Protein AF-A0AAE9YWZ8-F1 (afdb_monomer)

Nearest PDB structures (foldseek):
  5jpi-assembly1_D  TM=4.959E-01  e=7.204E-01  Cryptosporidium parvum
  5jpi-assembly1_C  TM=4.962E-01  e=7.693E-01  Cryptosporidium parvum
  5utu-assembly2_H  TM=3.445E-01  e=5.539E-01  Cryptosporidium parvum Iowa II
  5yy6-assembly1_A-2  TM=5.427E-01  e=6.726E+00  Arabidopsis thaliana

Secondary structure (DSSP, 8-state):
-----SEEEEE-HHHHHHSTTHHHHHHHHHHHHHHHHHHTTTTSSTTS--EEEEEEEEHHHHHHHHTS--SSEEEEEETTEEEEEEGGGTEEEEEEEEPHHHHHHHHH-GGGHHHHHHHHHHHHHHHHHHHTT----

Structure (mmCIF, N/CA/C/O backbone):
data_AF-A0AAE9YWZ8-F1
#
_entry.id   AF-A0AAE9YWZ8-F1
#
loop_
_atom_site.group_PDB
_atom_site.id
_atom_site.type_symbol
_atom_site.label_atom_id
_atom_site.label_alt_id
_atom_site.label_comp_id
_atom_site.label_asym_id
_atom_site.label_entity_id
_atom_site.label_seq_id
_atom_site.pdbx_PDB_ins_code
_atom_site.Cartn_x
_atom_site.Cartn_y
_atom_site.Cartn_z
_atom_site.occupancy
_atom_site.B_iso_or_equiv
_atom_site.auth_seq_id
_atom_site.auth_comp_id
_atom_site.auth_asym_id
_atom_site.auth_atom_id
_atom_site.pdbx_PDB_model_num
ATOM 1 N N . MET A 1 1 ? 21.992 10.403 5.924 1.00 31.98 1 MET A N 1
ATOM 2 C CA . MET A 1 1 ? 21.698 9.226 5.087 1.00 31.98 1 MET A CA 1
ATOM 3 C C . MET A 1 1 ? 20.263 8.847 5.372 1.00 31.98 1 MET A C 1
ATOM 5 O O . MET A 1 1 ? 19.986 8.414 6.479 1.00 31.98 1 MET A O 1
ATOM 9 N N . ASN A 1 2 ? 19.350 9.165 4.462 1.00 38.59 2 ASN A N 1
ATOM 10 C CA . ASN A 1 2 ? 17.942 8.798 4.575 1.00 38.59 2 ASN A CA 1
ATOM 11 C C . ASN A 1 2 ? 17.628 8.043 3.285 1.00 38.59 2 ASN A C 1
ATOM 13 O O . ASN A 1 2 ? 17.153 8.634 2.319 1.00 38.59 2 ASN A O 1
ATOM 17 N N . GLU A 1 3 ? 18.079 6.793 3.213 1.00 57.69 3 GLU A N 1
ATOM 18 C CA . GLU A 1 3 ? 17.774 5.927 2.078 1.00 57.69 3 GLU A CA 1
ATOM 19 C C . GLU A 1 3 ? 16.296 5.570 2.186 1.00 57.69 3 GLU A C 1
ATOM 21 O O . GLU A 1 3 ? 15.865 4.880 3.109 1.00 57.69 3 GLU A O 1
ATOM 26 N N . GLN A 1 4 ? 15.501 6.167 1.304 1.00 77.19 4 GLN A N 1
ATOM 27 C CA . GLN A 1 4 ? 14.078 5.902 1.229 1.00 77.19 4 GLN A CA 1
ATOM 28 C C . GLN A 1 4 ? 13.895 4.498 0.652 1.00 77.19 4 GLN A C 1
ATOM 30 O O . GLN A 1 4 ? 14.439 4.183 -0.404 1.00 77.19 4 GLN A O 1
ATOM 35 N N . LEU A 1 5 ? 13.162 3.652 1.375 1.00 91.81 5 LEU A N 1
ATOM 36 C CA . LEU A 1 5 ? 12.862 2.299 0.927 1.00 91.81 5 LEU A CA 1
ATOM 37 C C . LEU A 1 5 ? 12.044 2.333 -0.382 1.00 91.81 5 LEU A C 1
ATOM 39 O O . LEU A 1 5 ? 11.212 3.231 -0.533 1.00 91.81 5 LEU A O 1
ATOM 43 N N . PRO A 1 6 ? 12.233 1.374 -1.309 1.00 95.19 6 PRO A N 1
ATOM 44 C CA . PRO A 1 6 ? 11.530 1.378 -2.594 1.00 95.19 6 PRO A CA 1
ATOM 45 C C . PRO A 1 6 ? 10.007 1.297 -2.487 1.00 95.19 6 PRO A C 1
ATOM 47 O O . PRO A 1 6 ? 9.295 1.913 -3.279 1.00 95.19 6 PRO A O 1
ATOM 50 N N . ILE A 1 7 ? 9.491 0.542 -1.513 1.00 97.50 7 ILE A N 1
ATOM 51 C CA . ILE A 1 7 ? 8.062 0.516 -1.201 1.00 97.50 7 ILE A CA 1
ATOM 52 C C . ILE A 1 7 ? 7.818 1.490 -0.055 1.00 97.50 7 ILE A C 1
ATOM 54 O O . ILE A 1 7 ? 8.387 1.340 1.023 1.00 97.50 7 ILE A O 1
ATOM 58 N N . THR A 1 8 ? 6.936 2.459 -0.276 1.00 97.75 8 THR A N 1
ATOM 59 C CA . THR A 1 8 ? 6.545 3.449 0.730 1.00 97.75 8 THR A CA 1
ATOM 60 C C . THR A 1 8 ? 5.046 3.448 0.949 1.00 97.75 8 THR A C 1
ATOM 62 O O . THR A 1 8 ? 4.277 3.251 0.006 1.00 97.75 8 THR A O 1
ATOM 65 N N . ILE A 1 9 ? 4.612 3.683 2.183 1.00 97.38 9 ILE A N 1
ATOM 66 C CA . ILE A 1 9 ? 3.196 3.710 2.546 1.00 97.38 9 ILE A CA 1
ATOM 67 C C . ILE A 1 9 ? 2.872 5.036 3.235 1.00 97.38 9 ILE A C 1
ATOM 69 O O . ILE A 1 9 ? 3.371 5.345 4.315 1.00 97.38 9 ILE A O 1
ATOM 73 N N . GLY A 1 10 ? 1.988 5.816 2.620 1.00 95.94 10 GLY A N 1
ATOM 74 C CA . GLY A 1 10 ? 1.561 7.120 3.119 1.00 95.94 10 GLY A CA 1
ATOM 75 C C . GLY A 1 10 ? 0.082 7.120 3.498 1.00 95.94 10 GLY A C 1
ATOM 76 O O . GLY A 1 10 ? -0.752 7.179 2.594 1.00 95.94 10 GLY A O 1
ATOM 77 N N . PRO A 1 11 ? -0.280 7.071 4.792 1.00 96.62 11 PRO A N 1
ATOM 78 C CA . PRO A 1 11 ? -1.658 7.276 5.213 1.00 96.62 11 PRO A CA 1
ATOM 79 C C . PRO A 1 11 ? -2.045 8.755 5.162 1.00 96.62 11 PRO A C 1
ATOM 81 O O . PRO A 1 11 ? -1.268 9.611 5.591 1.00 96.62 11 PRO A O 1
ATOM 84 N N . SER A 1 12 ? -3.256 9.050 4.685 1.00 96.62 12 SER A N 1
ATOM 85 C CA . SER A 1 12 ? -3.795 10.410 4.663 1.00 96.62 12 SER A CA 1
ATOM 86 C C . SER A 1 12 ? -3.959 10.984 6.072 1.00 96.62 12 SER A C 1
ATOM 88 O O . SER A 1 12 ? -4.095 10.262 7.067 1.00 96.62 12 SER A O 1
ATOM 90 N N . GLU A 1 13 ? -3.964 12.313 6.172 1.00 95.12 13 GLU A N 1
ATOM 91 C CA . GLU A 1 13 ? -4.204 13.008 7.440 1.00 95.12 13 GLU A CA 1
ATOM 92 C C . GLU A 1 13 ? -5.564 12.625 8.039 1.00 95.12 13 GLU A C 1
ATOM 94 O O . GLU A 1 13 ? -5.665 12.378 9.243 1.00 95.12 13 GLU A O 1
ATOM 99 N N . ALA A 1 14 ? -6.585 12.476 7.188 1.00 94.94 14 ALA A N 1
ATOM 100 C CA . ALA A 1 14 ? -7.921 12.053 7.591 1.00 94.94 14 ALA A CA 1
ATOM 101 C C . ALA A 1 14 ? -7.929 10.653 8.228 1.00 94.94 14 ALA A C 1
ATOM 103 O O . ALA A 1 14 ? -8.639 10.431 9.213 1.00 94.94 14 ALA A O 1
ATOM 104 N N . LEU A 1 15 ? -7.129 9.713 7.714 1.00 95.19 15 LEU A N 1
ATOM 105 C CA . LEU A 1 15 ? -6.990 8.387 8.318 1.00 95.19 15 LEU A CA 1
ATOM 106 C C . LEU A 1 15 ? -6.203 8.420 9.627 1.00 95.19 15 LEU A C 1
ATOM 108 O O . LEU A 1 15 ? -6.606 7.768 10.590 1.00 95.19 15 LEU A O 1
ATOM 112 N N . ASN A 1 16 ? -5.114 9.189 9.697 1.00 94.25 16 ASN A N 1
ATOM 113 C CA . ASN A 1 16 ? -4.334 9.321 10.932 1.00 94.25 16 ASN A CA 1
ATOM 114 C C . ASN A 1 16 ? -5.167 9.923 12.074 1.00 94.25 16 ASN A C 1
ATOM 116 O O . ASN A 1 16 ? -5.018 9.507 13.223 1.00 94.25 16 ASN A O 1
ATOM 120 N N . ALA A 1 17 ? -6.074 10.854 11.763 1.00 92.81 17 ALA A N 1
ATOM 121 C CA . ALA A 1 17 ? -7.004 11.420 12.736 1.00 92.81 17 ALA A CA 1
ATOM 122 C C . ALA A 1 17 ? -8.011 10.383 13.274 1.00 92.81 17 ALA A C 1
ATOM 124 O O . ALA A 1 17 ? -8.373 10.426 14.450 1.00 92.81 17 ALA A O 1
ATOM 125 N N . GLN A 1 18 ? -8.449 9.437 12.437 1.00 91.50 18 GLN A N 1
ATOM 126 C CA . GLN A 1 18 ? -9.437 8.412 12.800 1.00 91.50 18 GLN A CA 1
ATOM 127 C C . GLN A 1 18 ? -8.822 7.170 13.458 1.00 91.50 18 GLN A C 1
ATOM 129 O O . GLN A 1 18 ? -9.476 6.505 14.263 1.00 91.50 18 GLN A O 1
ATOM 134 N N . LEU A 1 19 ? -7.566 6.849 13.139 1.00 90.81 19 LEU A N 1
ATOM 135 C CA . LEU A 1 19 ? -6.876 5.642 13.592 1.00 90.81 19 LEU A CA 1
ATOM 136 C C . LEU A 1 19 ? -5.590 5.999 14.358 1.00 90.81 19 LEU A C 1
ATOM 138 O O . LEU A 1 19 ? -4.493 5.973 13.792 1.00 90.81 19 LEU A O 1
ATOM 142 N N . PRO A 1 20 ? -5.683 6.287 15.672 1.00 88.25 20 PRO A N 1
ATOM 143 C CA . PRO A 1 20 ? -4.509 6.561 16.492 1.00 88.25 20 PRO A CA 1
ATOM 144 C C . PRO A 1 20 ? -3.499 5.407 16.442 1.00 88.25 20 PRO A C 1
ATOM 146 O O . PRO A 1 20 ? -3.840 4.255 16.715 1.00 88.25 20 PRO A O 1
ATOM 149 N N . GLY A 1 21 ? -2.244 5.719 16.111 1.00 89.62 21 GLY A N 1
ATOM 150 C CA . GLY A 1 21 ? -1.174 4.724 15.963 1.00 89.62 21 GLY A CA 1
ATOM 151 C C . GLY A 1 21 ? -1.070 4.091 14.570 1.00 89.62 21 GLY A C 1
ATOM 152 O O . GLY A 1 21 ? -0.235 3.199 14.376 1.00 89.62 21 GLY A O 1
ATOM 153 N N . LEU A 1 22 ? -1.857 4.557 13.591 1.00 93.69 22 LEU A N 1
ATOM 154 C CA . LEU A 1 22 ? -1.766 4.106 12.201 1.00 93.69 22 LEU A CA 1
ATOM 155 C C . LEU A 1 22 ? -0.358 4.297 11.636 1.00 93.69 22 LEU A C 1
ATOM 157 O O . LEU A 1 22 ? 0.197 3.341 11.111 1.00 93.69 22 LEU A O 1
ATOM 161 N N . THR A 1 23 ? 0.265 5.462 11.824 1.00 93.81 23 THR A N 1
ATOM 162 C CA . THR A 1 23 ? 1.634 5.728 11.346 1.00 93.81 23 THR A CA 1
ATOM 163 C C . THR A 1 23 ? 2.638 4.689 11.850 1.00 93.81 23 THR A C 1
ATOM 165 O O . THR A 1 23 ? 3.401 4.128 11.074 1.00 93.81 23 THR A O 1
ATOM 168 N N . ALA A 1 24 ? 2.604 4.355 13.144 1.00 93.69 24 ALA A N 1
ATOM 169 C CA . ALA A 1 24 ? 3.502 3.348 13.709 1.00 93.69 24 ALA A CA 1
ATOM 170 C C . ALA A 1 24 ? 3.231 1.941 13.147 1.00 93.69 24 ALA A C 1
ATOM 172 O O . ALA A 1 24 ? 4.158 1.148 12.985 1.00 93.69 24 ALA A O 1
ATOM 173 N N . THR A 1 25 ? 1.967 1.628 12.857 1.00 93.94 25 THR A N 1
ATOM 174 C CA . THR A 1 25 ? 1.571 0.370 12.210 1.00 93.94 25 THR A CA 1
ATOM 175 C C . THR A 1 25 ? 2.080 0.318 10.774 1.00 93.94 25 THR A C 1
ATOM 177 O O . THR A 1 25 ? 2.700 -0.664 10.380 1.00 93.94 25 THR A O 1
ATOM 180 N N . VAL A 1 26 ? 1.875 1.396 10.023 1.00 95.38 26 VAL A N 1
ATOM 181 C CA . VAL A 1 26 ? 2.287 1.534 8.630 1.00 95.38 26 VAL A CA 1
ATOM 182 C C . VAL A 1 26 ? 3.805 1.462 8.488 1.00 95.38 26 VAL A C 1
ATOM 184 O O . VAL A 1 26 ? 4.273 0.668 7.687 1.00 95.38 26 VAL A O 1
ATOM 187 N N . ASN A 1 27 ? 4.579 2.164 9.319 1.00 95.38 27 ASN A N 1
ATOM 188 C CA . ASN A 1 27 ? 6.046 2.112 9.262 1.00 95.38 27 ASN A CA 1
ATOM 189 C C . ASN A 1 27 ? 6.586 0.687 9.479 1.00 95.38 27 ASN A C 1
ATOM 191 O O . ASN A 1 27 ? 7.549 0.268 8.843 1.00 95.38 27 ASN A O 1
ATOM 195 N N . LYS A 1 28 ? 5.954 -0.089 10.373 1.00 95.56 28 LYS A N 1
ATOM 196 C CA . LYS A 1 28 ? 6.314 -1.501 10.578 1.00 95.56 28 LYS A CA 1
ATOM 197 C C . LYS A 1 28 ? 5.962 -2.357 9.364 1.00 95.56 28 LYS A C 1
ATOM 199 O O . LYS A 1 28 ? 6.745 -3.231 9.005 1.00 95.56 28 LYS A O 1
ATOM 204 N N . LEU A 1 29 ? 4.795 -2.128 8.761 1.00 96.25 29 LEU A N 1
ATOM 205 C CA . LEU A 1 29 ? 4.376 -2.835 7.551 1.00 96.25 29 LEU A CA 1
ATOM 206 C C . LEU A 1 29 ? 5.281 -2.496 6.368 1.00 96.25 29 LEU A C 1
ATOM 208 O O . LEU A 1 29 ? 5.677 -3.402 5.652 1.00 96.25 29 LEU A O 1
ATOM 212 N N . GLU A 1 30 ? 5.665 -1.234 6.206 1.00 96.88 30 GLU A N 1
ATOM 213 C CA . GLU A 1 30 ? 6.592 -0.786 5.168 1.00 96.88 30 GLU A CA 1
ATOM 214 C C . GLU A 1 30 ? 7.915 -1.554 5.252 1.00 96.88 30 GLU A C 1
ATOM 216 O O . GLU A 1 30 ? 8.336 -2.167 4.272 1.00 96.88 30 GLU A O 1
ATOM 221 N N . ALA A 1 31 ? 8.523 -1.621 6.440 1.00 96.31 31 ALA A N 1
ATOM 222 C CA . ALA A 1 31 ? 9.749 -2.388 6.649 1.00 96.31 31 ALA A CA 1
ATOM 223 C C . ALA A 1 31 ? 9.569 -3.888 6.334 1.00 96.31 31 ALA A C 1
ATOM 225 O O . ALA A 1 31 ? 10.434 -4.497 5.707 1.00 96.31 31 ALA A O 1
ATO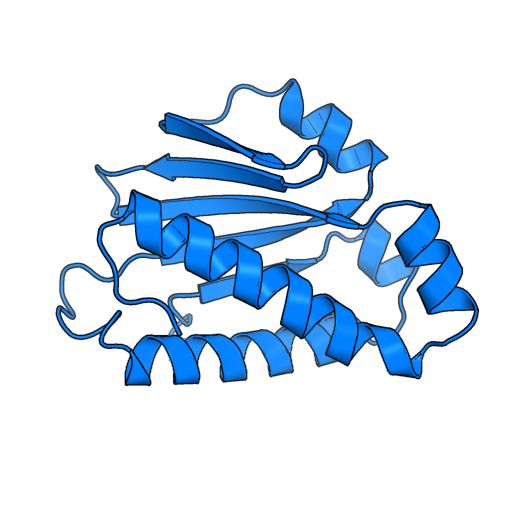M 226 N N . GLN A 1 32 ? 8.441 -4.486 6.738 1.00 96.81 32 GLN A N 1
ATOM 227 C CA . GLN A 1 32 ? 8.141 -5.896 6.460 1.00 96.81 32 GLN A CA 1
ATOM 228 C C . GLN A 1 32 ? 7.980 -6.172 4.963 1.00 96.81 32 GLN A C 1
ATOM 230 O O . GLN A 1 32 ? 8.546 -7.139 4.462 1.00 96.81 32 GLN A O 1
ATOM 235 N N . LEU A 1 33 ? 7.236 -5.326 4.252 1.00 97.56 33 LEU A N 1
ATOM 236 C CA . LEU A 1 33 ? 6.950 -5.509 2.830 1.00 97.56 33 LEU A CA 1
ATOM 237 C C . LEU A 1 33 ? 8.205 -5.289 1.981 1.00 97.56 33 LEU A C 1
ATOM 239 O O . LEU A 1 33 ? 8.444 -6.064 1.062 1.00 97.56 33 LEU A O 1
ATOM 243 N N . ASN A 1 34 ? 9.057 -4.317 2.326 1.00 97.50 34 ASN A N 1
ATOM 244 C CA . ASN A 1 34 ? 10.357 -4.158 1.663 1.00 97.50 34 ASN A CA 1
ATOM 245 C C . ASN A 1 34 ? 11.275 -5.361 1.904 1.00 97.50 34 ASN A C 1
ATOM 247 O O . ASN A 1 34 ? 11.966 -5.792 0.986 1.00 97.50 34 ASN A O 1
ATOM 251 N N . PHE A 1 35 ? 11.274 -5.940 3.110 1.00 96.62 35 PHE A N 1
ATOM 252 C CA . PHE A 1 35 ? 12.028 -7.169 3.360 1.00 96.62 35 PHE A CA 1
ATOM 253 C C . PHE A 1 35 ? 11.513 -8.330 2.498 1.00 96.62 35 PHE A C 1
ATOM 255 O O . PHE A 1 35 ? 12.308 -9.048 1.901 1.00 96.62 35 PHE A O 1
ATOM 262 N N . GLN A 1 36 ? 10.192 -8.488 2.381 1.00 97.19 36 GLN A N 1
ATOM 263 C CA . GLN A 1 36 ? 9.601 -9.525 1.533 1.00 97.19 36 GLN A CA 1
ATOM 264 C C . GLN A 1 36 ? 9.925 -9.313 0.046 1.00 97.19 36 GLN A C 1
ATOM 266 O O . GLN A 1 36 ? 10.379 -10.248 -0.612 1.00 97.19 36 GLN A O 1
ATOM 271 N N . ALA A 1 37 ? 9.789 -8.086 -0.459 1.00 96.75 37 ALA A N 1
ATOM 272 C CA . ALA A 1 37 ? 10.136 -7.728 -1.833 1.00 96.75 37 ALA A CA 1
ATOM 273 C C . ALA A 1 37 ? 11.623 -7.974 -2.136 1.00 96.75 37 ALA A C 1
ATOM 275 O O . ALA A 1 37 ? 11.958 -8.555 -3.170 1.00 96.75 37 ALA A O 1
ATOM 276 N N . LEU A 1 38 ? 12.515 -7.627 -1.200 1.00 95.50 38 LEU A N 1
ATOM 277 C CA . LEU A 1 38 ? 13.938 -7.957 -1.288 1.00 95.50 38 LEU A CA 1
ATOM 278 C C . LEU A 1 38 ? 14.144 -9.474 -1.410 1.00 95.50 38 LEU A C 1
ATOM 280 O O . LEU A 1 38 ? 14.853 -9.921 -2.309 1.00 95.50 38 LEU A O 1
ATOM 284 N N . THR A 1 39 ? 13.501 -10.280 -0.555 1.00 95.94 39 THR A N 1
ATOM 285 C CA . THR A 1 39 ? 13.612 -11.751 -0.626 1.00 95.94 39 THR A CA 1
ATOM 286 C C . THR A 1 39 ? 12.998 -12.353 -1.891 1.00 95.94 39 THR A C 1
ATOM 288 O O . THR A 1 39 ? 13.415 -13.429 -2.311 1.00 95.94 39 THR A O 1
ATOM 291 N N . ALA A 1 40 ? 12.050 -11.655 -2.515 1.00 95.62 40 ALA A N 1
ATOM 292 C CA . ALA A 1 40 ? 11.431 -12.025 -3.785 1.00 95.62 40 ALA A CA 1
ATOM 293 C C . ALA A 1 40 ? 12.246 -11.580 -5.013 1.00 95.62 40 ALA A C 1
ATOM 295 O O . ALA A 1 40 ? 11.855 -11.858 -6.146 1.00 95.62 40 ALA A O 1
ATOM 296 N N . GLY A 1 41 ? 13.370 -10.885 -4.803 1.00 95.00 41 GLY A N 1
ATOM 297 C CA . GLY A 1 41 ? 14.263 -10.433 -5.867 1.00 95.00 41 GLY A CA 1
ATOM 298 C C . GLY A 1 41 ? 13.842 -9.132 -6.551 1.00 95.00 41 GLY A C 1
ATOM 299 O O . GLY A 1 41 ? 14.419 -8.792 -7.579 1.00 95.00 41 GLY A O 1
ATOM 300 N N . TRP A 1 42 ? 12.892 -8.369 -5.992 1.00 95.50 42 TRP A N 1
ATOM 301 C CA . TRP A 1 42 ? 12.431 -7.104 -6.595 1.00 95.50 42 TRP A CA 1
ATOM 302 C C . TRP A 1 42 ? 13.537 -6.055 -6.719 1.00 95.50 42 TRP A C 1
ATOM 304 O O . TRP A 1 42 ? 13.429 -5.139 -7.528 1.00 95.50 42 TRP A O 1
ATOM 314 N N . TYR A 1 43 ? 14.584 -6.174 -5.901 1.00 94.38 43 TYR A N 1
ATOM 315 C CA . TYR A 1 43 ? 15.708 -5.238 -5.849 1.00 94.38 43 TYR A CA 1
ATOM 316 C C . TYR A 1 43 ? 16.990 -5.839 -6.440 1.00 94.38 43 TYR A C 1
ATOM 318 O O . TYR A 1 43 ? 18.078 -5.377 -6.126 1.00 94.38 43 TYR A O 1
ATOM 326 N N . GLY A 1 44 ? 16.875 -6.900 -7.250 1.00 87.44 44 GLY A N 1
ATOM 327 C CA . GLY A 1 44 ? 18.032 -7.571 -7.854 1.00 87.44 44 GLY A CA 1
ATOM 328 C C . GLY A 1 44 ? 18.759 -6.733 -8.912 1.00 87.44 44 GLY A C 1
ATOM 329 O O . GLY A 1 44 ? 19.957 -6.917 -9.103 1.00 87.44 44 GLY A O 1
ATOM 330 N N . ASP A 1 45 ? 18.047 -5.813 -9.568 1.00 89.06 45 ASP A N 1
ATOM 331 C CA . ASP A 1 45 ? 18.614 -4.804 -10.465 1.00 89.06 45 ASP A CA 1
ATOM 332 C C . ASP A 1 45 ? 18.628 -3.446 -9.749 1.00 89.06 45 ASP A C 1
ATOM 334 O O . ASP A 1 45 ? 17.626 -2.726 -9.725 1.00 89.06 45 ASP A O 1
ATOM 338 N N . GLU A 1 46 ? 19.756 -3.126 -9.111 1.00 83.12 46 GLU A N 1
ATOM 339 C CA . GLU A 1 46 ? 19.917 -1.921 -8.287 1.00 83.12 46 GLU A CA 1
ATOM 340 C C . GLU A 1 46 ? 19.760 -0.616 -9.089 1.00 83.12 46 GLU A C 1
ATOM 342 O O . GLU A 1 46 ? 19.398 0.414 -8.516 1.00 83.12 46 GLU A O 1
ATOM 347 N N . GLU A 1 47 ? 19.972 -0.648 -10.410 1.00 84.56 47 GLU A N 1
ATOM 348 C CA . GLU A 1 47 ? 19.842 0.523 -11.287 1.00 84.56 47 GLU A CA 1
ATOM 349 C C . GLU A 1 47 ? 18.396 0.753 -11.759 1.00 84.56 47 GLU A C 1
ATOM 351 O O . GLU A 1 47 ? 18.067 1.845 -12.227 1.00 84.56 47 GLU A O 1
ATOM 356 N N . ASN A 1 48 ? 17.515 -0.243 -11.603 1.00 88.06 48 ASN A N 1
ATOM 357 C CA . ASN A 1 48 ? 16.150 -0.222 -12.135 1.00 88.06 48 ASN A CA 1
ATOM 358 C C . ASN A 1 48 ? 15.089 -0.702 -11.124 1.00 88.06 48 ASN A C 1
ATOM 360 O O . ASN A 1 48 ? 14.119 -1.394 -11.459 1.00 88.06 48 ASN A O 1
ATOM 364 N N . ILE A 1 49 ? 15.260 -0.319 -9.859 1.00 94.12 49 ILE A N 1
ATOM 365 C CA . ILE A 1 49 ? 14.326 -0.669 -8.787 1.00 94.12 49 ILE A CA 1
ATOM 366 C C . ILE A 1 49 ? 12.974 0.034 -8.982 1.00 94.12 49 ILE A C 1
ATOM 368 O O . ILE A 1 49 ? 12.901 1.263 -9.065 1.00 94.12 49 ILE A O 1
ATOM 372 N N . LEU A 1 50 ? 11.886 -0.743 -8.936 1.00 95.31 50 LEU A N 1
ATOM 373 C CA . LEU A 1 50 ? 10.519 -0.220 -8.934 1.00 95.31 50 LEU A CA 1
ATOM 374 C C . LEU A 1 50 ? 10.194 0.537 -7.645 1.00 95.31 50 LEU A C 1
ATOM 376 O O . LEU A 1 50 ? 10.062 -0.045 -6.568 1.00 95.31 50 LEU A O 1
ATOM 380 N N . GLN A 1 51 ? 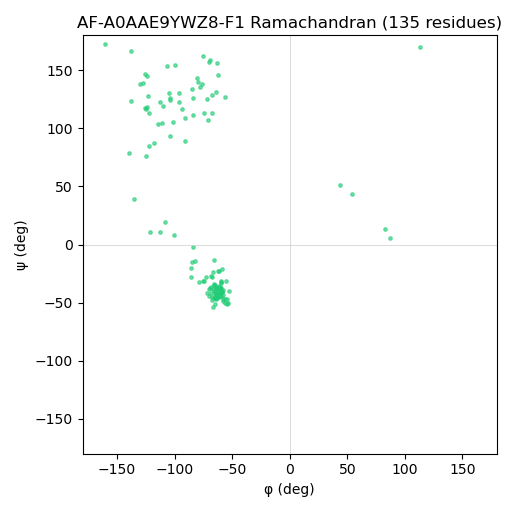9.998 1.845 -7.781 1.00 96.31 51 GLN A N 1
ATOM 381 C CA . GLN A 1 51 ? 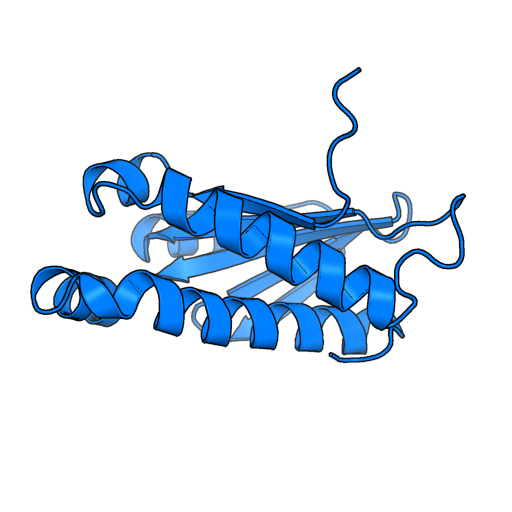9.573 2.720 -6.695 1.00 96.31 51 GLN A CA 1
ATOM 382 C C . GLN A 1 51 ? 8.050 2.669 -6.567 1.00 96.31 51 GLN A C 1
ATOM 384 O O . GLN A 1 51 ? 7.326 3.170 -7.426 1.00 96.31 51 GLN A O 1
ATOM 389 N N . THR A 1 52 ? 7.548 2.085 -5.484 1.00 97.31 52 THR A N 1
ATOM 390 C CA . THR A 1 52 ? 6.110 1.899 -5.257 1.00 97.31 52 THR A CA 1
ATOM 391 C C . THR A 1 52 ? 5.638 2.758 -4.093 1.00 97.31 52 THR A C 1
ATOM 393 O O . THR A 1 52 ? 6.113 2.630 -2.966 1.00 97.31 52 THR A O 1
ATOM 396 N N . ARG A 1 53 ? 4.656 3.622 -4.336 1.00 97.19 53 ARG A N 1
ATOM 397 C CA . ARG A 1 53 ? 3.988 4.419 -3.306 1.00 97.19 53 ARG A CA 1
ATOM 398 C C . ARG A 1 53 ? 2.562 3.930 -3.113 1.00 97.19 53 ARG A C 1
ATOM 400 O O . ARG A 1 53 ? 1.754 4.012 -4.031 1.00 97.19 53 ARG A O 1
ATOM 407 N N . LEU A 1 54 ? 2.252 3.486 -1.902 1.00 98.00 54 LEU A N 1
ATOM 408 C CA . LEU A 1 54 ? 0.922 3.076 -1.464 1.00 98.00 54 LEU A CA 1
ATOM 409 C C . LEU A 1 54 ? 0.297 4.206 -0.634 1.00 98.00 54 LEU A C 1
ATOM 411 O O . LEU A 1 54 ? 0.674 4.436 0.515 1.00 98.00 54 LEU A O 1
ATOM 415 N N . SER A 1 55 ? -0.654 4.936 -1.203 1.00 97.12 55 SER A N 1
ATOM 416 C CA . SER A 1 55 ? -1.405 5.986 -0.515 1.00 97.12 55 SER A CA 1
ATOM 417 C C . SER A 1 55 ? -2.665 5.401 0.111 1.00 97.12 55 SER A C 1
ATOM 419 O O . SER A 1 55 ? -3.600 5.045 -0.604 1.00 97.12 55 SER A O 1
ATOM 421 N N . LEU A 1 56 ? -2.699 5.309 1.442 1.00 98.00 56 LEU A N 1
ATOM 422 C CA . LEU A 1 56 ? -3.905 4.901 2.162 1.00 98.00 56 LEU A CA 1
ATOM 423 C C . LEU A 1 56 ? -4.798 6.123 2.357 1.00 98.00 56 LEU A C 1
ATOM 425 O O . LEU A 1 56 ? -4.347 7.127 2.910 1.00 98.00 56 LEU A O 1
ATOM 429 N N . VAL A 1 57 ? -6.055 6.034 1.939 1.00 97.56 57 VAL A N 1
ATOM 430 C CA . VAL A 1 57 ? -7.005 7.155 1.983 1.00 97.56 57 VAL A CA 1
ATOM 431 C C . VAL A 1 57 ? -8.385 6.705 2.461 1.00 97.56 57 VAL A C 1
ATOM 433 O O . VAL A 1 57 ? -8.674 5.512 2.533 1.00 97.56 57 VAL A O 1
ATOM 436 N N . THR A 1 58 ? -9.255 7.646 2.803 1.00 96.88 58 THR A N 1
ATOM 437 C CA . THR A 1 58 ? -10.680 7.365 3.053 1.00 96.88 58 THR A CA 1
ATOM 438 C C . THR A 1 58 ? -11.452 7.136 1.746 1.00 96.88 58 THR A C 1
ATOM 440 O O . THR A 1 58 ? -11.020 7.568 0.676 1.00 96.88 58 THR A O 1
ATOM 443 N N . SER A 1 59 ? -12.639 6.522 1.823 1.00 95.44 59 SER A N 1
ATOM 444 C CA . SER A 1 59 ? -13.549 6.340 0.674 1.00 95.44 59 SER A CA 1
ATOM 445 C C . SER A 1 59 ? -13.863 7.656 -0.062 1.00 95.44 59 SER A C 1
ATOM 447 O O . SER A 1 59 ? -13.921 7.704 -1.295 1.00 95.44 59 SER A O 1
ATOM 449 N N . GLY A 1 60 ? -14.049 8.746 0.694 1.00 93.75 60 GLY A N 1
ATOM 450 C CA . GLY A 1 60 ? -14.337 10.072 0.141 1.00 93.75 60 GLY A CA 1
ATOM 451 C C . GLY A 1 60 ? -13.155 10.657 -0.633 1.00 93.75 60 GLY A C 1
ATOM 452 O O . GLY A 1 60 ? -13.323 11.135 -1.754 1.00 93.75 60 GLY A O 1
ATOM 453 N N . GLU A 1 61 ? -11.947 10.560 -0.070 1.00 95.50 61 GLU A N 1
ATOM 454 C CA . GLU A 1 61 ? -10.709 10.969 -0.746 1.00 95.50 61 GLU A CA 1
ATOM 455 C C . GLU A 1 61 ? -10.463 10.138 -2.010 1.00 95.50 61 GLU A C 1
ATOM 457 O O . GLU A 1 61 ? -10.149 10.695 -3.060 1.00 95.50 61 GLU A O 1
ATOM 462 N N . PHE A 1 62 ? -10.672 8.822 -1.941 1.00 96.12 62 PHE A N 1
ATOM 463 C CA . PHE A 1 62 ? -10.520 7.928 -3.087 1.00 96.12 62 PHE A CA 1
ATOM 464 C C . PHE A 1 62 ? -11.424 8.331 -4.255 1.00 96.12 62 PHE A C 1
ATOM 466 O O . PHE A 1 62 ? -10.951 8.484 -5.380 1.00 96.12 62 PHE A O 1
ATOM 473 N N . SER A 1 63 ? -12.701 8.602 -3.974 1.00 94.06 63 SER A N 1
ATOM 474 C CA . SER A 1 63 ? -13.671 9.054 -4.980 1.00 94.06 63 SER A CA 1
ATOM 475 C C . SER A 1 63 ? -13.235 10.364 -5.648 1.00 94.06 63 SER A C 1
ATOM 477 O O . SER A 1 63 ? -13.370 10.527 -6.861 1.00 94.06 63 SER A O 1
ATOM 479 N N . ALA A 1 64 ? -12.666 11.295 -4.875 1.00 92.31 64 ALA A N 1
ATOM 480 C CA . ALA A 1 64 ? -12.130 12.545 -5.406 1.00 92.31 64 ALA A CA 1
ATOM 481 C C . ALA A 1 64 ? -10.870 12.325 -6.262 1.00 92.31 64 ALA A C 1
ATOM 483 O O . ALA A 1 64 ? -10.692 12.994 -7.280 1.00 92.31 64 ALA A O 1
ATOM 484 N N . MET A 1 65 ? -9.997 11.390 -5.879 1.00 91.31 65 MET A N 1
ATOM 485 C CA . MET A 1 65 ? -8.774 11.070 -6.624 1.00 91.31 65 MET A CA 1
ATOM 486 C C . MET A 1 65 ? -9.050 10.276 -7.906 1.00 91.31 65 MET A C 1
ATOM 488 O O . MET A 1 65 ? -8.344 10.469 -8.892 1.00 91.31 65 MET A O 1
ATOM 492 N N . GLN A 1 66 ? -10.093 9.443 -7.941 1.00 89.19 66 GLN A N 1
ATOM 493 C CA . GLN A 1 66 ? -10.516 8.723 -9.149 1.00 89.19 66 GLN A CA 1
ATOM 494 C C . GLN A 1 66 ? -10.900 9.658 -10.304 1.00 89.19 66 GLN A C 1
ATOM 496 O O . GLN A 1 66 ? -10.737 9.291 -11.470 1.00 89.19 66 GLN A O 1
ATO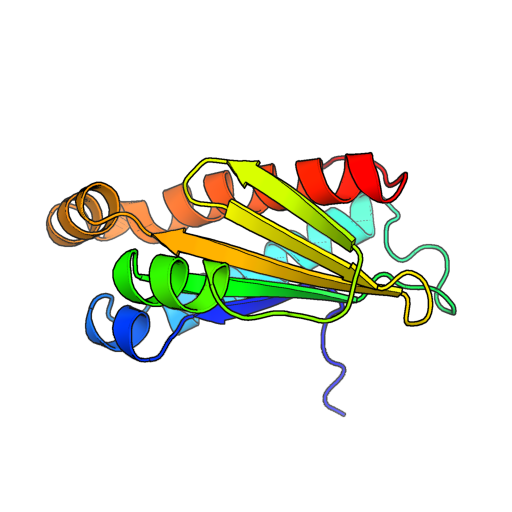M 501 N N . GLN A 1 67 ? -11.421 10.844 -9.980 1.00 86.50 67 GLN A N 1
ATOM 502 C CA . GLN A 1 67 ? -11.827 11.864 -10.952 1.00 86.50 67 GLN A CA 1
ATOM 503 C C . GLN A 1 67 ? -10.649 12.721 -11.433 1.00 86.50 67 GLN A C 1
ATOM 505 O O . GLN A 1 67 ? -10.765 13.439 -12.427 1.00 86.50 67 GLN A O 1
ATOM 510 N N . GLN A 1 68 ? -9.510 12.665 -10.741 1.00 86.25 68 GLN A N 1
ATOM 511 C CA . GLN A 1 68 ? -8.323 13.423 -11.107 1.00 86.25 68 GLN A CA 1
ATOM 512 C C . GLN A 1 68 ? -7.513 12.664 -12.149 1.00 86.25 68 GLN A C 1
ATOM 514 O O . GLN A 1 68 ? -7.213 11.480 -12.005 1.00 86.25 68 GLN A O 1
ATOM 519 N N . LYS A 1 69 ? -7.089 13.376 -13.193 1.00 80.12 69 LYS A N 1
ATOM 520 C CA . LYS A 1 69 ? -6.152 12.821 -14.163 1.00 80.12 69 LYS A CA 1
ATOM 521 C C . LYS A 1 69 ? -4.760 12.769 -13.538 1.00 80.12 69 LYS A C 1
ATOM 523 O O . LYS A 1 69 ? -4.156 13.807 -13.276 1.00 80.12 69 LYS A O 1
ATOM 528 N N . GLN A 1 70 ? -4.254 11.564 -13.322 1.00 83.81 70 GLN A N 1
ATOM 529 C CA . GLN A 1 70 ? -2.874 1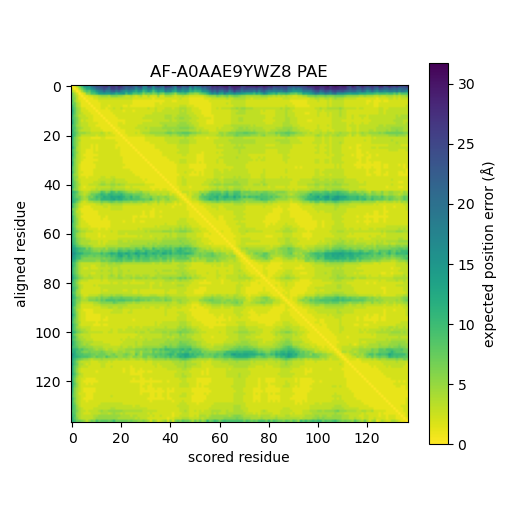1.323 -12.912 1.00 83.81 70 GLN A CA 1
ATOM 530 C C . GLN A 1 70 ? -2.048 10.909 -14.138 1.00 83.81 70 GLN A C 1
ATOM 532 O O . GLN A 1 70 ? -2.589 10.418 -15.127 1.00 83.81 70 GLN A O 1
ATOM 537 N N . ALA A 1 71 ? -0.738 11.152 -14.100 1.00 86.06 71 ALA A N 1
ATOM 538 C CA . ALA A 1 71 ? 0.169 10.670 -15.139 1.00 86.06 71 ALA A CA 1
ATOM 539 C C . ALA A 1 71 ? 0.519 9.192 -14.911 1.00 86.06 71 ALA A C 1
ATOM 541 O O . ALA A 1 71 ? 0.733 8.789 -13.763 1.00 86.06 71 ALA A O 1
ATOM 542 N N . GLY A 1 72 ? 0.639 8.441 -16.005 1.00 91.25 72 GLY A N 1
ATOM 543 C CA . GLY A 1 72 ? 0.857 6.996 -16.012 1.00 91.25 72 GLY A CA 1
ATOM 544 C C . GLY A 1 72 ? -0.333 6.229 -16.584 1.00 91.25 72 GLY A C 1
ATOM 545 O O . GLY A 1 72 ? -1.400 6.798 -16.826 1.00 91.25 72 GLY A O 1
ATOM 546 N N . GLU A 1 73 ? -0.131 4.938 -16.806 1.00 94.69 73 GLU A N 1
ATOM 547 C CA . GLU A 1 73 ? -1.184 4.001 -17.180 1.00 94.69 73 GLU A CA 1
ATOM 548 C C . GLU A 1 73 ? -2.010 3.620 -15.950 1.00 94.69 73 GLU A C 1
ATOM 550 O O . GLU A 1 73 ? -1.463 3.393 -14.872 1.00 94.69 73 GLU A O 1
ATOM 555 N N . ARG A 1 74 ? -3.336 3.613 -16.100 1.00 94.75 74 ARG A N 1
ATOM 556 C CA . ARG A 1 74 ? -4.285 3.402 -15.006 1.00 94.75 74 ARG A CA 1
ATOM 557 C C . ARG A 1 74 ? -4.717 1.939 -14.947 1.00 94.75 74 ARG A C 1
ATOM 559 O O . ARG A 1 74 ? -5.206 1.419 -15.944 1.00 94.75 74 ARG A O 1
ATOM 566 N N . TYR A 1 75 ? -4.654 1.359 -13.753 1.00 95.56 75 TYR A N 1
ATOM 567 C CA . TYR A 1 75 ? -5.124 0.010 -13.450 1.00 95.56 75 TYR A CA 1
ATOM 568 C C . TYR A 1 75 ? -6.141 0.047 -12.308 1.00 95.56 75 TYR A C 1
ATOM 570 O O . TYR A 1 75 ? -5.828 0.458 -11.189 1.00 95.56 75 TYR A O 1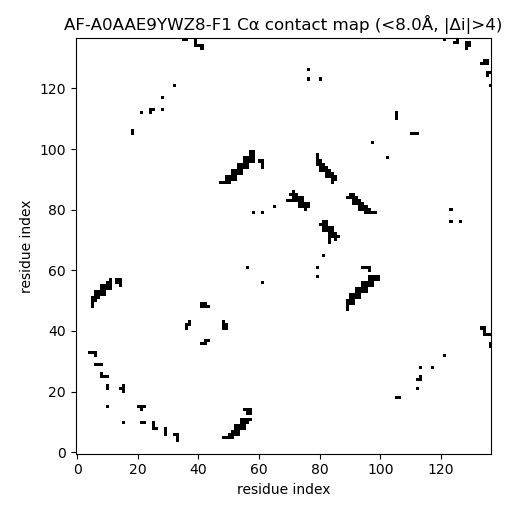
ATOM 578 N N . ASP A 1 76 ? -7.366 -0.388 -12.589 1.00 95.00 76 ASP A N 1
ATOM 579 C CA . ASP A 1 76 ? -8.446 -0.515 -11.610 1.00 95.00 76 ASP A CA 1
ATOM 580 C C . ASP A 1 76 ? -8.420 -1.934 -11.010 1.00 95.00 76 ASP A C 1
ATOM 582 O O . ASP A 1 76 ? -9.034 -2.865 -11.528 1.00 95.00 76 ASP A O 1
ATOM 586 N N . PHE A 1 77 ? -7.659 -2.112 -9.926 1.00 95.19 77 PHE A N 1
ATOM 587 C CA . PHE A 1 77 ? -7.460 -3.417 -9.281 1.00 95.19 77 PHE A CA 1
ATOM 588 C C . PHE A 1 77 ? -8.670 -3.890 -8.467 1.00 95.19 77 PHE A C 1
ATOM 590 O O . PHE A 1 77 ? -8.895 -5.096 -8.334 1.00 95.19 77 PHE A O 1
ATOM 597 N N . ALA A 1 78 ? -9.425 -2.957 -7.888 1.00 94.25 78 ALA A N 1
ATOM 598 C CA . ALA A 1 78 ? -10.669 -3.208 -7.167 1.00 94.25 78 ALA A CA 1
ATOM 599 C C . ALA A 1 78 ? -11.492 -1.915 -7.065 1.00 94.25 78 ALA A C 1
ATOM 601 O O . ALA A 1 78 ? -10.990 -0.827 -7.348 1.00 94.25 78 ALA A O 1
ATOM 602 N N . ASP A 1 79 ? -12.727 -2.018 -6.571 1.00 92.31 79 ASP A N 1
ATOM 603 C CA . ASP A 1 79 ? -13.598 -0.855 -6.336 1.00 92.31 79 ASP A CA 1
ATOM 604 C C . ASP A 1 79 ? -12.991 0.168 -5.354 1.00 92.31 79 ASP A C 1
ATOM 606 O O . ASP A 1 79 ? -13.386 1.331 -5.344 1.00 92.31 79 ASP A O 1
ATOM 610 N N . ASP A 1 80 ? -12.030 -0.256 -4.532 1.00 95.19 80 ASP A N 1
ATOM 611 C CA . ASP A 1 80 ? -11.338 0.523 -3.506 1.00 95.19 80 ASP A CA 1
ATOM 612 C C . ASP A 1 80 ? -9.809 0.575 -3.708 1.00 95.19 80 ASP A C 1
ATOM 614 O O . ASP A 1 80 ? -9.081 1.029 -2.819 1.00 95.19 80 ASP A O 1
ATOM 618 N N . VAL A 1 81 ? -9.302 0.118 -4.861 1.00 97.25 81 VAL A N 1
ATOM 619 C CA . VAL A 1 81 ? -7.868 0.117 -5.188 1.00 97.25 81 VAL A CA 1
ATOM 620 C C . VAL A 1 81 ? -7.637 0.546 -6.631 1.00 97.25 81 VAL A C 1
ATOM 622 O O . VAL A 1 81 ? -8.100 -0.095 -7.572 1.00 97.25 81 VAL A O 1
ATOM 625 N N . LEU A 1 82 ? -6.829 1.590 -6.795 1.00 96.25 82 LEU A N 1
ATOM 626 C CA . LEU A 1 82 ? -6.449 2.144 -8.088 1.00 96.25 82 LEU A CA 1
ATOM 627 C C . LEU A 1 82 ? -4.936 2.304 -8.173 1.00 96.25 82 LEU A C 1
ATOM 629 O O . LEU A 1 82 ? -4.332 2.799 -7.225 1.00 96.25 82 LEU A O 1
ATOM 633 N N . SER A 1 83 ? -4.329 1.970 -9.306 1.00 96.94 83 SER A N 1
ATOM 634 C CA . SER A 1 83 ? -2.893 2.135 -9.523 1.00 96.94 83 SER A CA 1
ATOM 635 C C . SER A 1 83 ? -2.582 2.948 -10.774 1.00 96.94 83 SER A C 1
ATOM 637 O O . SER A 1 83 ? -3.307 2.889 -11.767 1.00 96.94 83 SER A O 1
ATOM 639 N N . TYR A 1 84 ? -1.493 3.712 -10.715 1.00 96.62 84 TYR A N 1
ATOM 640 C CA . TYR A 1 84 ? -0.933 4.463 -11.832 1.00 96.62 84 TYR A CA 1
ATOM 641 C C . TYR A 1 84 ? 0.529 4.082 -12.036 1.00 96.62 84 TYR A C 1
ATOM 643 O O . TYR A 1 84 ? 1.366 4.342 -11.168 1.00 96.62 84 TYR A O 1
ATOM 651 N N . HIS A 1 85 ? 0.827 3.498 -13.191 1.00 96.44 85 HIS A N 1
ATOM 652 C CA . HIS A 1 85 ? 2.135 2.953 -13.534 1.00 96.44 85 HIS A CA 1
ATOM 653 C C . HIS A 1 85 ? 2.858 3.898 -14.494 1.00 96.44 85 HIS A C 1
ATOM 655 O O . HIS A 1 85 ? 2.324 4.313 -15.525 1.00 96.44 85 HIS A O 1
ATOM 661 N N . ARG A 1 86 ? 4.078 4.290 -14.137 1.00 94.81 86 ARG A N 1
ATOM 662 C CA . ARG A 1 86 ? 4.940 5.179 -14.920 1.00 94.81 86 ARG A CA 1
ATOM 663 C C . ARG A 1 86 ? 6.200 4.426 -15.301 1.00 94.81 86 ARG A C 1
ATOM 665 O O . ARG A 1 86 ? 7.209 4.497 -14.598 1.00 94.81 86 ARG A O 1
ATOM 672 N N . SER A 1 87 ? 6.134 3.725 -16.426 1.00 89.25 87 SER A N 1
ATOM 673 C CA . SER A 1 87 ? 7.230 2.884 -16.912 1.00 89.25 87 SER A CA 1
ATOM 674 C C . SER A 1 87 ? 8.509 3.687 -17.170 1.00 89.25 87 SER A C 1
ATOM 676 O O . SER A 1 87 ? 9.589 3.224 -16.827 1.00 89.25 87 SER A O 1
ATOM 678 N N . GLU A 1 88 ? 8.395 4.922 -17.679 1.00 88.50 88 GLU A N 1
ATOM 679 C CA . GLU A 1 88 ? 9.543 5.806 -17.963 1.00 88.50 88 GLU A CA 1
ATOM 680 C C . GLU A 1 88 ? 10.387 6.132 -16.724 1.00 88.50 88 GLU A C 1
ATOM 682 O O . GLU A 1 88 ? 11.594 6.326 -16.831 1.00 88.50 88 GLU A O 1
ATOM 687 N N . SER A 1 89 ? 9.756 6.212 -15.550 1.00 89.88 89 SER A N 1
ATOM 688 C CA . SER A 1 89 ? 10.415 6.560 -14.289 1.00 89.88 89 SER A CA 1
ATOM 689 C C . SER A 1 89 ? 10.449 5.405 -13.290 1.00 89.88 89 SER A C 1
ATOM 691 O O . SER A 1 89 ? 10.747 5.648 -12.121 1.00 89.88 89 SER A O 1
ATOM 693 N N . ARG A 1 90 ? 10.104 4.183 -13.729 1.00 93.38 90 ARG A N 1
ATOM 694 C CA . ARG A 1 90 ? 9.984 2.966 -12.908 1.00 93.38 90 ARG A CA 1
ATOM 695 C C . ARG A 1 90 ? 9.262 3.240 -11.578 1.00 93.38 90 ARG A C 1
ATOM 697 O O . ARG A 1 90 ? 9.752 2.932 -10.491 1.00 93.38 90 ARG A O 1
ATOM 704 N N . GLN A 1 91 ? 8.095 3.879 -11.672 1.00 95.50 91 GLN A N 1
ATOM 705 C CA . GLN A 1 91 ? 7.307 4.319 -10.520 1.00 95.50 91 GLN A CA 1
ATOM 706 C C . GLN A 1 91 ? 5.867 3.830 -10.589 1.00 95.50 91 GLN A C 1
ATOM 708 O O . GLN A 1 91 ? 5.214 3.947 -11.623 1.00 95.50 91 GLN A O 1
ATOM 713 N N . VAL A 1 92 ? 5.346 3.397 -9.446 1.00 96.81 92 VAL A N 1
ATOM 714 C CA . VAL A 1 92 ? 3.938 3.051 -9.261 1.00 96.81 92 VAL A CA 1
ATOM 715 C C . VAL A 1 92 ? 3.361 3.883 -8.127 1.00 96.81 92 VAL A C 1
ATOM 717 O O . VAL A 1 92 ? 3.891 3.909 -7.016 1.00 96.81 92 VAL A O 1
ATOM 720 N N . CYS A 1 93 ? 2.248 4.555 -8.400 1.00 96.38 93 CYS A N 1
ATOM 721 C CA . CYS A 1 93 ? 1.439 5.234 -7.396 1.00 96.38 93 CYS A CA 1
ATOM 722 C C . CYS A 1 93 ? 0.114 4.489 -7.256 1.00 96.38 93 CYS A C 1
ATOM 724 O O . CYS A 1 93 ? -0.763 4.624 -8.106 1.00 96.38 93 CYS A O 1
ATOM 726 N N . CYS A 1 94 ? -0.043 3.735 -6.174 1.00 97.50 94 CYS A N 1
ATOM 727 C CA . CYS A 1 94 ? -1.273 3.021 -5.868 1.00 97.50 94 CYS A CA 1
ATOM 728 C C . CYS A 1 94 ? -2.033 3.728 -4.748 1.00 97.50 94 CYS A C 1
ATOM 730 O O . CYS A 1 94 ? -1.482 4.035 -3.693 1.00 97.50 94 CYS A O 1
ATOM 732 N N . ILE A 1 95 ? -3.317 3.962 -4.967 1.00 97.50 95 ILE A N 1
ATOM 733 C CA . ILE A 1 95 ? -4.251 4.543 -4.014 1.00 97.50 95 ILE A CA 1
ATOM 734 C C . ILE A 1 95 ? -5.120 3.402 -3.488 1.00 97.50 95 ILE A C 1
ATOM 736 O O . ILE A 1 95 ? -5.743 2.682 -4.266 1.00 97.50 95 ILE A O 1
ATOM 740 N N . VAL A 1 96 ? -5.148 3.232 -2.171 1.00 98.00 96 VAL A N 1
ATOM 741 C CA . VAL A 1 96 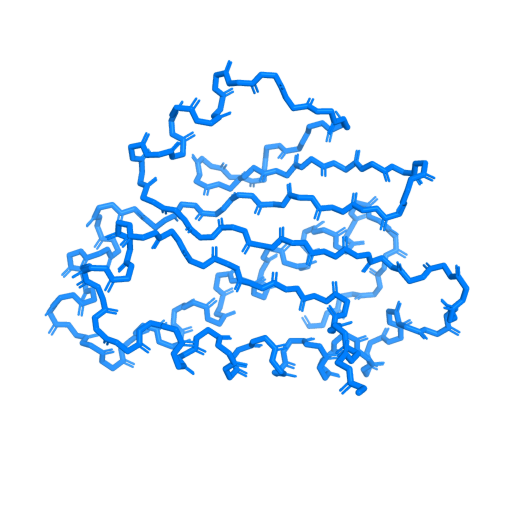? -5.890 2.170 -1.486 1.00 98.00 96 VAL A CA 1
ATOM 742 C C . VAL A 1 96 ? -6.850 2.829 -0.507 1.00 98.00 96 VAL A C 1
ATOM 744 O O . VAL A 1 96 ? -6.423 3.449 0.471 1.00 98.00 96 VAL A O 1
ATOM 747 N N . ALA A 1 97 ? -8.149 2.707 -0.754 1.00 97.75 97 ALA A N 1
ATOM 748 C CA . ALA A 1 97 ? -9.154 3.228 0.155 1.00 97.75 97 ALA A CA 1
ATOM 749 C C . ALA A 1 97 ? -9.358 2.274 1.337 1.00 97.75 97 ALA A C 1
ATOM 751 O O . ALA A 1 97 ? -9.398 1.052 1.176 1.00 97.75 97 ALA A O 1
ATOM 752 N N . LEU A 1 98 ? -9.521 2.831 2.533 1.00 96.69 98 LEU A N 1
ATOM 753 C CA . LEU A 1 98 ? -10.141 2.129 3.648 1.00 96.69 98 LEU A CA 1
ATOM 754 C C . LEU A 1 98 ? -11.624 2.466 3.655 1.00 96.69 98 LEU A C 1
ATOM 756 O O . LEU A 1 98 ? -11.995 3.631 3.813 1.00 96.69 98 LEU A O 1
ATOM 760 N N . THR A 1 99 ? -12.449 1.442 3.450 1.00 95.06 99 THR A N 1
ATOM 761 C CA . THR A 1 99 ? -13.898 1.619 3.339 1.00 95.06 99 THR A CA 1
ATOM 762 C C .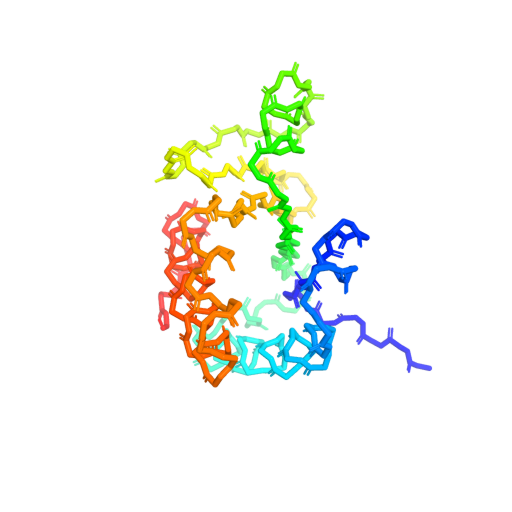 THR A 1 99 ? -14.505 1.992 4.688 1.00 95.06 99 THR A C 1
ATOM 764 O O . THR A 1 99 ? -13.972 1.662 5.751 1.00 95.06 99 THR A O 1
ATOM 767 N N . ASP A 1 100 ? -15.670 2.633 4.676 1.00 93.50 100 ASP A N 1
ATOM 768 C CA . ASP A 1 100 ? -16.344 3.051 5.911 1.00 93.50 100 ASP A CA 1
ATOM 769 C C . ASP A 1 100 ? -16.658 1.847 6.822 1.00 93.50 100 ASP A C 1
ATOM 771 O O . ASP A 1 100 ? -16.553 1.934 8.047 1.00 93.50 100 ASP A O 1
ATOM 775 N N . ASN A 1 101 ? -16.951 0.686 6.224 1.00 93.31 101 ASN A N 1
ATOM 776 C CA . ASN A 1 101 ? -17.150 -0.574 6.942 1.00 93.31 101 ASN A CA 1
ATOM 777 C C . ASN A 1 101 ? -15.864 -1.069 7.624 1.00 93.31 101 ASN A C 1
ATOM 779 O O . ASN A 1 101 ? -15.911 -1.552 8.758 1.00 93.31 101 ASN A O 1
ATOM 783 N N . GLU A 1 102 ? -14.712 -0.944 6.962 1.00 94.69 102 GLU A N 1
ATOM 784 C CA . GLU A 1 102 ? -13.407 -1.289 7.540 1.00 94.69 102 GLU A CA 1
ATOM 785 C C . GLU A 1 102 ? -13.061 -0.360 8.705 1.00 94.69 102 GLU A C 1
ATOM 787 O O . GLU A 1 102 ? -12.688 -0.826 9.783 1.00 94.69 102 GLU A O 1
ATOM 792 N N . LEU A 1 103 ? -13.254 0.949 8.531 1.00 93.31 103 LEU A N 1
ATOM 793 C CA . LEU A 1 103 ? -13.017 1.944 9.579 1.00 93.31 103 LEU A CA 1
ATOM 794 C C . LEU A 1 103 ? -13.934 1.723 10.793 1.00 93.31 103 LEU A C 1
ATOM 796 O O . LEU A 1 103 ? -13.477 1.776 11.944 1.00 93.31 103 LEU A O 1
ATOM 800 N N . ALA A 1 104 ? -15.206 1.392 10.559 1.00 92.69 104 ALA A N 1
ATOM 801 C CA . ALA A 1 104 ? -16.140 1.009 11.615 1.00 92.69 104 ALA A CA 1
ATOM 802 C C . ALA A 1 104 ? -15.666 -0.251 12.361 1.00 92.69 104 ALA A C 1
ATOM 804 O O . ALA A 1 104 ? -15.700 -0.294 13.596 1.00 92.69 104 ALA A O 1
ATOM 805 N N . LEU A 1 105 ? -15.156 -1.255 11.640 1.00 92.31 105 LEU A N 1
ATOM 806 C CA . LEU A 1 105 ? -14.602 -2.472 12.236 1.00 92.31 105 LEU A CA 1
ATOM 807 C C . LEU A 1 105 ? -13.353 -2.182 13.084 1.00 92.31 105 LEU A C 1
ATOM 809 O O . LEU A 1 105 ? -13.226 -2.709 14.192 1.00 92.31 105 LEU A O 1
ATOM 813 N N . PHE A 1 106 ? -12.447 -1.324 12.614 1.00 92.19 106 PHE A N 1
ATOM 814 C CA . PHE A 1 106 ? -11.237 -0.943 13.355 1.00 92.19 106 PHE A CA 1
ATOM 815 C C . PHE A 1 106 ? -11.552 -0.185 14.639 1.00 92.19 106 PHE A C 1
ATOM 817 O O . PHE A 1 106 ? -10.882 -0.383 15.656 1.00 92.19 106 PHE A O 1
ATOM 824 N N . SER A 1 107 ? -12.609 0.625 14.615 1.00 86.12 107 SER A N 1
ATOM 825 C CA . SER A 1 107 ? -13.095 1.350 15.788 1.00 86.12 107 SER A CA 1
ATOM 826 C C . SER A 1 107 ? -13.593 0.392 16.875 1.00 86.12 107 SER A C 1
ATOM 828 O O . SER A 1 107 ? -13.351 0.618 18.061 1.00 86.12 107 SER A O 1
ATOM 830 N N . GLN A 1 108 ? -14.218 -0.721 16.478 1.00 88.06 108 GLN A N 1
ATOM 831 C CA . GLN A 1 108 ? -14.671 -1.774 17.393 1.00 88.06 108 GLN A CA 1
ATOM 832 C C . GLN A 1 108 ? -13.533 -2.701 17.845 1.00 88.06 108 GLN A C 1
ATOM 834 O O . GLN A 1 108 ? -13.559 -3.223 18.959 1.00 88.06 108 GLN A O 1
ATOM 839 N N . ARG A 1 109 ? -12.534 -2.939 16.986 1.00 89.31 109 ARG A N 1
ATOM 840 C CA . ARG A 1 109 ? -11.450 -3.904 17.219 1.00 89.31 109 ARG A CA 1
ATOM 841 C C . ARG A 1 109 ? -10.099 -3.361 16.753 1.00 89.31 109 ARG A C 1
ATOM 843 O O . ARG A 1 109 ? -9.558 -3.780 15.732 1.00 89.31 109 ARG A O 1
ATOM 850 N N . LYS A 1 110 ? -9.496 -2.492 17.568 1.00 78.88 110 LYS A N 1
ATOM 851 C CA . LYS A 1 110 ? -8.210 -1.834 17.258 1.00 78.88 110 LYS A CA 1
ATOM 852 C C . LYS A 1 110 ? -7.064 -2.806 16.941 1.00 78.88 110 LYS A C 1
ATOM 854 O O . LYS A 1 110 ? -6.214 -2.501 16.114 1.00 78.88 110 LYS A O 1
ATOM 859 N N . GLY A 1 111 ? -7.060 -3.998 17.545 1.00 85.00 111 GLY A N 1
ATOM 860 C CA . GLY A 1 111 ? -6.044 -5.028 17.288 1.00 85.00 111 GLY A CA 1
ATOM 861 C C . GLY A 1 111 ? -6.055 -5.607 15.866 1.00 85.00 111 GLY A C 1
ATOM 862 O O . GLY A 1 111 ? -5.094 -6.267 15.481 1.00 85.00 111 GLY A O 1
ATOM 863 N N . LEU A 1 112 ? -7.107 -5.363 15.075 1.00 89.69 112 LEU A N 1
ATOM 864 C CA . LEU A 1 112 ? -7.221 -5.887 13.711 1.00 89.69 112 LEU A CA 1
ATOM 865 C C . LEU A 1 112 ? -6.537 -5.019 12.654 1.00 89.69 112 LEU A C 1
ATOM 867 O O . LEU A 1 112 ? -6.223 -5.544 11.589 1.00 89.69 112 LEU A O 1
ATOM 871 N N . VAL A 1 113 ? -6.273 -3.737 12.936 1.00 91.69 113 VAL A N 1
ATOM 872 C CA . VAL A 1 113 ? -5.763 -2.776 11.939 1.00 91.69 113 VAL A CA 1
ATOM 873 C C . VAL A 1 113 ? -4.497 -3.303 11.261 1.00 91.69 113 VAL A C 1
ATOM 875 O O . VAL A 1 113 ? -4.433 -3.374 10.039 1.00 91.69 113 VAL A O 1
ATOM 878 N N . ALA A 1 114 ? -3.515 -3.754 12.045 1.00 92.69 114 ALA A N 1
ATOM 879 C CA . ALA A 1 114 ? -2.244 -4.240 11.513 1.00 92.69 114 ALA A CA 1
ATOM 880 C C . ALA A 1 114 ? -2.403 -5.496 10.640 1.00 92.69 114 ALA A C 1
ATOM 882 O O . ALA A 1 114 ? -1.862 -5.558 9.539 1.00 92.69 114 ALA A O 1
ATOM 883 N N . ALA A 1 115 ? -3.159 -6.492 11.115 1.00 94.19 115 ALA A N 1
ATOM 884 C CA . ALA A 1 115 ? -3.363 -7.745 10.388 1.00 94.19 115 ALA A CA 1
ATOM 885 C C . ALA A 1 115 ? -4.163 -7.533 9.093 1.00 94.19 115 ALA A C 1
ATOM 887 O O . ALA A 1 115 ? -3.851 -8.136 8.062 1.00 94.19 115 ALA A O 1
ATOM 888 N N . TYR A 1 116 ? -5.162 -6.651 9.145 1.00 95.50 116 TYR A N 1
ATOM 889 C CA . TYR A 1 116 ? -5.978 -6.297 7.994 1.00 95.50 116 TYR A CA 1
ATOM 890 C C . TYR A 1 116 ? -5.155 -5.550 6.940 1.00 95.50 116 TYR A C 1
ATOM 892 O O . TYR A 1 116 ? -5.079 -6.003 5.799 1.00 95.50 116 TYR A O 1
ATOM 900 N N . LEU A 1 117 ? -4.476 -4.463 7.330 1.00 96.19 117 LEU A N 1
ATOM 901 C CA . LEU A 1 117 ? -3.646 -3.671 6.417 1.00 96.19 117 LEU A CA 1
ATOM 902 C C . LEU A 1 117 ? -2.542 -4.511 5.786 1.00 96.19 117 LEU A C 1
ATOM 904 O O . LEU A 1 117 ? -2.330 -4.408 4.583 1.00 96.19 117 LEU A O 1
ATOM 908 N N . ARG A 1 118 ? -1.893 -5.391 6.561 1.00 96.06 118 ARG A N 1
ATOM 909 C CA . ARG A 1 118 ? -0.908 -6.332 6.017 1.00 96.06 118 ARG A CA 1
ATOM 910 C C . ARG A 1 118 ? -1.500 -7.148 4.877 1.00 96.06 118 ARG A C 1
ATOM 912 O O . ARG A 1 118 ? -0.919 -7.196 3.807 1.00 96.06 118 ARG A O 1
ATOM 919 N N . THR A 1 119 ? -2.659 -7.763 5.104 1.00 96.62 119 THR A N 1
ATOM 920 C CA . THR A 1 119 ? -3.307 -8.635 4.115 1.00 96.62 119 THR A CA 1
ATOM 921 C C . THR A 1 119 ? -3.729 -7.853 2.871 1.00 96.62 119 THR A C 1
ATOM 923 O O . THR A 1 119 ? -3.481 -8.299 1.753 1.00 96.62 119 THR A O 1
ATOM 926 N N . LYS A 1 120 ? -4.327 -6.668 3.053 1.00 97.19 120 LYS A N 1
ATOM 927 C CA . LYS A 1 120 ? -4.774 -5.815 1.945 1.00 97.19 120 LYS A CA 1
ATOM 928 C C . LYS A 1 120 ? -3.589 -5.325 1.110 1.00 97.19 120 LYS A C 1
ATOM 930 O O . LYS A 1 120 ? -3.586 -5.527 -0.098 1.00 97.19 120 LYS A O 1
ATOM 935 N N . LEU A 1 121 ? -2.563 -4.752 1.741 1.00 97.88 121 LEU A N 1
ATOM 936 C CA . LEU A 1 121 ? -1.405 -4.194 1.035 1.00 97.88 121 LEU A CA 1
ATOM 937 C C . LEU A 1 121 ? -0.539 -5.261 0.371 1.00 97.88 121 LEU A C 1
ATOM 939 O O . LEU A 1 121 ? -0.048 -5.046 -0.729 1.00 97.88 121 LEU A O 1
ATOM 943 N N . HIS A 1 122 ? -0.389 -6.421 1.006 1.00 97.62 122 HIS A N 1
ATOM 944 C CA . HIS A 1 122 ? 0.304 -7.565 0.422 1.00 97.62 122 HIS A CA 1
ATOM 945 C C . HIS A 1 122 ? -0.384 -8.048 -0.860 1.00 97.62 122 HIS A C 1
ATOM 947 O O . HIS A 1 122 ? 0.264 -8.198 -1.893 1.00 97.62 122 HIS A O 1
ATOM 953 N N . LYS A 1 123 ? -1.719 -8.163 -0.843 1.00 97.62 123 LYS A N 1
ATOM 954 C CA . LYS A 1 123 ? -2.497 -8.468 -2.051 1.00 97.62 123 LYS A CA 1
ATOM 955 C C . LYS A 1 123 ? -2.305 -7.406 -3.138 1.00 97.62 123 LYS A C 1
ATOM 957 O O . LYS A 1 123 ? -2.117 -7.768 -4.292 1.00 97.62 123 LYS A O 1
ATOM 962 N N . VAL A 1 124 ? -2.341 -6.121 -2.778 1.00 97.81 124 VAL A N 1
ATOM 963 C CA . VAL A 1 124 ? -2.126 -5.014 -3.727 1.00 97.81 124 VAL A CA 1
ATOM 964 C C . VAL A 1 124 ? -0.737 -5.083 -4.361 1.00 97.81 124 VAL A C 1
ATOM 966 O O . VAL A 1 124 ? -0.623 -4.958 -5.575 1.00 97.81 124 VAL A O 1
ATOM 969 N N . LEU A 1 125 ? 0.311 -5.338 -3.577 1.00 98.06 125 LEU A N 1
ATOM 970 C CA . LEU A 1 125 ? 1.668 -5.475 -4.108 1.00 98.06 125 LEU A CA 1
ATOM 971 C C . LEU A 1 125 ? 1.797 -6.666 -5.057 1.00 98.06 125 LEU A C 1
ATOM 973 O O . LEU A 1 125 ? 2.449 -6.532 -6.081 1.00 98.06 125 LEU A O 1
ATOM 977 N N . ASN A 1 126 ? 1.125 -7.785 -4.786 1.00 97.75 126 ASN A N 1
ATOM 978 C CA . ASN A 1 126 ? 1.107 -8.920 -5.712 1.00 97.75 126 ASN A CA 1
ATOM 979 C C . ASN A 1 126 ? 0.356 -8.627 -7.022 1.00 97.75 126 ASN A C 1
ATOM 981 O O . ASN A 1 126 ? 0.700 -9.202 -8.051 1.00 97.75 126 ASN A O 1
ATOM 985 N N . LEU A 1 127 ? -0.633 -7.726 -7.015 1.00 97.81 127 LEU A N 1
ATOM 986 C CA . LEU A 1 127 ? -1.258 -7.241 -8.252 1.00 97.81 127 LEU A CA 1
ATOM 987 C C . LEU A 1 127 ? -0.293 -6.348 -9.038 1.00 97.81 127 LEU A C 1
ATOM 989 O O . LEU A 1 127 ? -0.126 -6.548 -10.233 1.00 97.81 127 LEU A O 1
ATOM 993 N N . ILE A 1 128 ? 0.411 -5.436 -8.359 1.00 97.19 128 ILE A N 1
ATOM 994 C CA . ILE A 1 128 ? 1.470 -4.623 -8.981 1.00 97.19 128 ILE A CA 1
ATOM 995 C C . ILE A 1 128 ? 2.566 -5.524 -9.564 1.00 97.19 128 ILE A C 1
ATOM 997 O O . ILE A 1 128 ? 3.029 -5.274 -10.670 1.00 97.19 128 ILE A O 1
ATOM 1001 N N . ALA A 1 129 ? 2.949 -6.586 -8.851 1.00 96.62 129 ALA A N 1
ATOM 1002 C CA . ALA A 1 129 ? 3.950 -7.545 -9.304 1.00 96.62 129 ALA A CA 1
ATOM 1003 C C . ALA A 1 129 ? 3.567 -8.187 -10.639 1.00 96.62 129 ALA A C 1
ATOM 1005 O O . ALA A 1 129 ? 4.403 -8.293 -11.527 1.00 96.62 129 ALA A O 1
ATOM 1006 N N . ALA A 1 130 ? 2.298 -8.578 -10.782 1.00 96.44 130 ALA A N 1
ATOM 1007 C CA . ALA A 1 130 ? 1.794 -9.190 -12.003 1.00 96.44 130 ALA A CA 1
ATOM 1008 C C . ALA A 1 130 ? 1.851 -8.230 -13.203 1.00 96.44 130 ALA A C 1
ATOM 1010 O O . ALA A 1 130 ? 2.239 -8.657 -14.286 1.00 96.44 130 ALA A O 1
ATOM 1011 N N . GLU A 1 131 ? 1.516 -6.950 -13.009 1.00 95.69 131 GLU A N 1
ATOM 1012 C CA . GLU A 1 131 ? 1.579 -5.943 -14.083 1.00 95.69 131 GLU A CA 1
ATOM 1013 C C . GLU A 1 131 ? 3.021 -5.538 -14.440 1.00 95.69 131 GLU A C 1
ATOM 1015 O O . GLU A 1 131 ? 3.304 -5.154 -15.571 1.00 95.69 131 GLU A O 1
ATOM 1020 N N . GLU A 1 132 ? 3.952 -5.629 -13.487 1.00 93.75 132 GLU A N 1
ATOM 1021 C CA . GLU A 1 132 ? 5.351 -5.196 -13.642 1.00 93.75 132 GLU A CA 1
ATOM 1022 C C . GLU A 1 132 ? 6.337 -6.345 -13.920 1.00 93.75 132 GLU A C 1
ATOM 1024 O O . GLU A 1 132 ? 7.552 -6.120 -13.903 1.00 93.75 132 GLU A O 1
ATOM 1029 N N . ASP A 1 133 ? 5.818 -7.555 -14.163 1.00 93.19 133 ASP A N 1
ATOM 1030 C CA . ASP A 1 133 ? 6.565 -8.806 -14.383 1.00 93.19 133 ASP A CA 1
ATOM 1031 C C . ASP A 1 133 ? 7.568 -9.127 -13.253 1.00 93.19 133 ASP A C 1
ATOM 1033 O O . ASP A 1 133 ? 8.721 -9.503 -13.469 1.00 93.19 133 ASP A O 1
ATOM 1037 N N . LEU A 1 134 ? 7.129 -8.942 -12.005 1.00 93.75 134 LEU A N 1
ATOM 1038 C CA . LEU A 1 134 ? 7.892 -9.235 -10.792 1.00 93.75 134 LEU A CA 1
ATOM 1039 C C . LEU A 1 134 ? 7.362 -10.489 -10.082 1.00 93.75 134 LEU A C 1
ATOM 1041 O O . LEU A 1 134 ? 6.178 -10.823 -10.130 1.00 93.75 134 LEU A O 1
ATOM 1045 N N . SER A 1 135 ? 8.241 -11.162 -9.339 1.00 94.56 135 SER A N 1
ATOM 1046 C CA . SER A 1 135 ? 7.880 -12.336 -8.534 1.00 94.56 135 SER A CA 1
ATOM 1047 C C . SER A 1 135 ? 6.894 -11.977 -7.408 1.00 94.56 135 SER A C 1
ATOM 1049 O O . SER A 1 135 ? 7.180 -11.060 -6.640 1.00 94.56 135 SER A O 1
ATOM 1051 N N . PRO A 1 136 ? 5.783 -12.702 -7.209 1.00 94.25 136 PRO A N 1
ATOM 1052 C CA . PRO A 1 136 ? 4.908 -12.484 -6.057 1.00 94.25 136 PRO A CA 1
ATOM 1053 C C . PRO A 1 136 ? 5.580 -12.929 -4.747 1.00 94.25 136 PRO A C 1
ATOM 1055 O O . PRO A 1 136 ? 6.480 -13.775 -4.757 1.00 94.25 136 PRO A O 1
ATOM 1058 N N . PHE A 1 137 ? 5.111 -12.403 -3.614 1.00 88.31 137 PHE A N 1
ATOM 1059 C CA . PHE A 1 137 ? 5.557 -12.800 -2.270 1.00 88.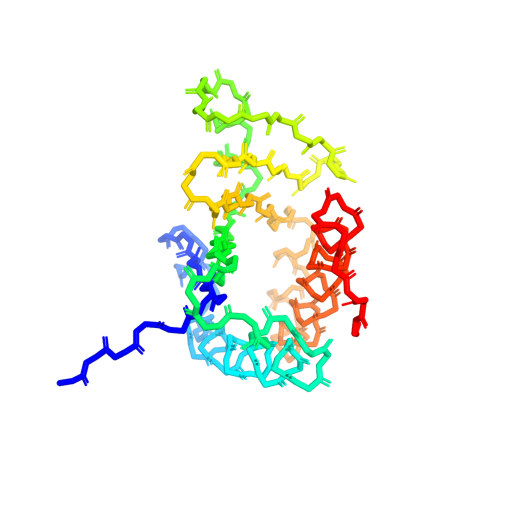31 137 PHE A CA 1
ATOM 1060 C C . PHE A 1 137 ? 4.416 -12.849 -1.264 1.00 88.31 137 PHE A C 1
ATOM 1062 O O . PHE A 1 137 ? 3.256 -12.631 -1.670 1.00 88.31 137 PHE A O 1
#

Radius of gyration: 14.72 Å; Cα contacts (8 Å, |Δi|>4): 186; chains: 1; bounding box: 39×26×35 Å

Organism: NCBI:txid137584

Foldseek 3Di:
DCPDQLEEEAEDPVVCVLQPCVVVLRVVLSVVVSVVCVVQCQCVPVVQRQREYEYEYAPVVQVVVVPDDDPADWDCPDPQKIWGADNVNSYIYIYGHDYPVNSVVCVVPVVCSNVVCNVVVLVVVQVVCVVVVTGRD

pLDDT: mean 92.69, std 8.67, range [31.98, 98.06]

Mean predicted aligned error: 3.63 Å

Sequence (137 aa):
MNEQLPITIGPSEALNAQLPGLTATVNKLEAQLNFQALTAGWYGDEENILQTRLSLVTSGEFSAMQQQKQAGERYDFADDVLSYHRSESRQVCCIVALTDNELALFSQRKGLVAAYLRTKLHKVLNLIAAEEDLSPF

Solvent-accessible surface area (backbone atoms only — not comparable to full-atom values): 7690 Å² total; per-residue (Å²): 138,82,84,77,64,51,48,41,67,46,70,34,71,74,46,47,74,74,36,83,64,43,66,66,46,45,56,54,47,32,55,52,51,43,52,46,38,49,76,41,49,61,56,73,48,78,91,71,47,60,35,35,37,38,36,37,33,42,50,69,55,42,58,58,52,72,75,49,90,69,82,50,54,78,44,80,81,46,102,51,28,40,35,27,41,29,77,95,72,39,34,35,49,30,42,36,38,48,43,72,69,55,54,54,48,33,72,77,38,64,86,46,47,59,64,50,51,49,55,54,52,49,52,51,52,37,53,52,18,64,79,69,78,44,66,65,116

=== Feature glossary ===
A reading guide for the features in this record.

Start from the sequence.

  · Sequence gives the chain of amino acids in standard one-letter code (A=alanine, C=cysteine, …, Y=tyrosine), read N→C. It is the only feature that is directly encoded by the gene; all structural features are derived from the folded form of this sequence.

Fold it, and you get atomic coordinates and the backbone conformation that goes with them.

  · The mmCIF table is the protein's shape written out atom by atom. For each backbone N, Cα, C, and carbonyl O, it records an (x, y, z) coordinate triple in Å plus the residue type, chain letter, and residue number.

  · Backbone dihedral angles. Every residue except chain termini has a φ (preceding-C → N → Cα → C) and a ψ (N → Cα → C → next-N). They are reported in degrees following the IUPAC sign convention. Secondary structure is essentially a statement about which (φ, ψ) basin each residue occupies.

  · DSSP 8-state secondary structure assigns each residue one of H (α-helix), G (3₁₀-helix), I (π-helix), E (extended β-strand), B (isolated β-bridge), T (hydrogen-bonded turn), S (bend), or '-' (coil). The assignment is computed from backbone hydrogen-bond geometry via the Kabsch–Sander algorithm.

  · P-SEA three-state annotation labels each residue as helix, strand, or coil based purely on the geometry of the Cα trace. It serves as a fallback when the full backbone (and thus DSSP) is unavailable.

Summarize the fold with a handful of shape descriptors and a per-residue structural alphabet.

  · Radius of gyration (Rg) is the root-mean-square distance of Cα atoms from their centroid — a single number for overall size and compactness. A globular domain of N residues has Rg ≈ 2.2·N^0.38 Å; an extended or disordered chain has a much larger Rg. The Cα contact count is the number of residue pairs whose Cα atoms are within 8 Å and are more than four positions apart in sequence — a standard proxy for tertiary packing density. The bounding box is the smallest axis-aligned box enclosing all Cα atoms.

  · Foldseek's 3Di representation compresses backbone geometry into a per-residue letter drawn from a learned twenty-state alphabet. It captures the tertiary interaction pattern around each residue — which residues are packed against it in space, regardless of where they are in sequence.

  · Accessible surface area quantifies burial. A residue with SASA near zero is packed into the hydrophobic core; one with SASA >100 Å² sits on the surface. Computed here via the Shrake–Rupley numerical algorithm with a 1.4 Å probe.

Ask how reliable the model is.

  · For AlphaFold models, the B-factor field carries pLDDT — the model's own estimate of local accuracy on a 0–100 scale. Regions with pLDDT<50 should be treated as essentially unmodeled; they often correspond to intrinsically disordered segments.

  · For experimental (PDB) structures, the B-factor (temperature factor) quantifies the positional spread of each atom in the crystal — a combination of thermal vibration and static disorder — in units of Å². High B-factors mark flexible loops or poorly resolved regions; low B-factors mark the rigid, well-ordered core.

  · PAE(i, j) answers: if I align the predicted and true structures on residue i, how far off (in Å) do I expect residue j to be? A block-diagonal PAE matrix with low values on the blocks and high values off-diagonal is the signature of a multi-domain protein with confidently predicted domains but uncertain inter-domain orientation.

Place it in context: what it resembles, what it is annotated as, and how it looks.

  · Structural nearest neighbors (via Foldseek easy-search vs the PDB). Reported per hit: target PDB id, E-value, and alignment TM-score. A TM-score above ~0.5 is the conventional threshold for 'same fold'.

  · Functional annotations link the protein to curated databases. InterPro entries identify conserved domains and families by matching the sequence against member-database signatures (Pfam, PROSITE, CDD, …). Gene Ontology (GO) terms describe molecular function, biological process, and cellular component in a controlled vocabulary. CATH places the structure in a hierarchical fold classification (Class/Architecture/Topology/Homologous-superfamily). The organism is the source species.

  · Plot images: a contact map (which residues are close in 3D, as an N×N binary image), a Ramachandran scatter (backbone torsion angles, revealing secondary-structure composition at a glance), and — for AlphaFold structures — a PAE heatmap (pairwise prediction confidence).

  · Structure images are PyMOL renders from six orthogonal camera directions. Cartoon representation draws helices as coils and strands as arrows; sticks shows the backbone as bonds; surface shows the solvent-excluded envelope. Rainbow coloring maps sequence position to hue (blue→red, N→C); chain coloring assigns a distinct color per polypeptide.